Protein AF-A0A6P0IVV3-F1 (afdb_monomer)

Mean predicted aligned error: 2.61 Å

Structure (mmCIF, N/CA/C/O backbone):
data_AF-A0A6P0IVV3-F1
#
_entry.id   AF-A0A6P0IVV3-F1
#
loop_
_atom_site.group_PDB
_atom_site.id
_atom_site.type_symbol
_atom_site.label_atom_id
_atom_site.label_alt_id
_atom_site.label_comp_id
_atom_site.label_asym_id
_atom_site.label_entity_id
_atom_site.label_seq_id
_atom_site.pdbx_PDB_ins_code
_atom_site.Cartn_x
_atom_site.Cartn_y
_atom_site.Cartn_z
_atom_site.occupancy
_atom_site.B_iso_or_equiv
_atom_site.auth_seq_id
_atom_site.auth_comp_id
_atom_site.auth_asym_id
_atom_site.auth_atom_id
_atom_site.pdbx_PDB_model_num
ATOM 1 N N . PRO A 1 1 ? -0.329 11.384 -2.219 1.00 72.56 1 PRO A N 1
ATOM 2 C CA . PRO A 1 1 ? -0.951 10.103 -1.801 1.00 72.56 1 PRO A CA 1
ATOM 3 C C . PRO A 1 1 ? 0.144 9.179 -1.245 1.00 72.56 1 PRO A C 1
ATOM 5 O O . PRO A 1 1 ? 1.308 9.432 -1.552 1.00 72.56 1 PRO A O 1
ATOM 8 N N . PRO A 1 2 ? -0.187 8.158 -0.442 1.00 84.00 2 PRO A N 1
ATOM 9 C CA . PRO A 1 2 ? -1.519 7.770 0.019 1.00 84.00 2 PRO A CA 1
ATOM 10 C C . PRO A 1 2 ? -2.051 8.729 1.092 1.00 84.00 2 PRO A C 1
ATOM 12 O O . PRO A 1 2 ? -1.292 9.360 1.824 1.00 84.00 2 PRO A O 1
ATOM 15 N N . GLY A 1 3 ? -3.372 8.890 1.146 1.00 93.69 3 GLY A N 1
ATOM 16 C CA . GLY A 1 3 ? -4.053 9.816 2.056 1.00 93.69 3 GLY A CA 1
ATOM 17 C C . GLY A 1 3 ? -4.152 9.309 3.498 1.00 93.69 3 GLY A C 1
ATOM 18 O O . GLY A 1 3 ? -5.245 9.315 4.048 1.00 93.69 3 GLY A O 1
ATOM 19 N N . PHE A 1 4 ? -3.055 8.856 4.118 1.00 97.38 4 PHE A N 1
ATOM 20 C CA . PHE A 1 4 ? -3.088 8.224 5.449 1.00 97.38 4 PHE A CA 1
ATOM 21 C C . PHE A 1 4 ? -3.717 9.096 6.543 1.00 97.38 4 PHE A C 1
ATOM 23 O O . PHE A 1 4 ? -4.460 8.580 7.369 1.00 97.38 4 PHE A O 1
ATOM 30 N N . GLY A 1 5 ? -3.494 10.415 6.521 1.00 97.19 5 GLY A N 1
ATOM 31 C CA . GLY A 1 5 ? -4.147 11.324 7.470 1.00 97.19 5 GLY A CA 1
ATOM 32 C C . GLY A 1 5 ? -5.675 11.320 7.340 1.00 97.19 5 GLY A C 1
ATOM 33 O O . GLY A 1 5 ? -6.377 11.251 8.345 1.00 97.19 5 GLY A O 1
ATOM 34 N N . LEU A 1 6 ? -6.185 11.312 6.103 1.00 97.38 6 LEU A N 1
ATOM 35 C CA . LEU A 1 6 ? -7.618 11.182 5.836 1.00 97.38 6 LEU A CA 1
ATOM 36 C C . LEU A 1 6 ? -8.127 9.794 6.242 1.00 97.38 6 LEU A C 1
ATOM 38 O O . LEU A 1 6 ? -9.175 9.697 6.866 1.00 97.38 6 LEU A O 1
ATOM 42 N N . LEU A 1 7 ? -7.375 8.730 5.945 1.00 98.25 7 LEU A N 1
ATOM 43 C CA . LEU A 1 7 ? -7.725 7.369 6.357 1.00 98.25 7 LEU A CA 1
ATOM 44 C C . LEU A 1 7 ? -7.926 7.280 7.875 1.00 98.25 7 LEU A C 1
ATOM 46 O O . LEU A 1 7 ? -8.975 6.819 8.311 1.00 98.25 7 LEU A O 1
ATOM 50 N N . SER A 1 8 ? -6.970 7.766 8.673 1.00 97.81 8 SER A N 1
ATOM 51 C CA . SER A 1 8 ? -7.095 7.773 10.135 1.00 97.81 8 SER A CA 1
ATOM 52 C C . SER A 1 8 ? -8.311 8.562 10.609 1.00 97.81 8 SER A C 1
ATOM 54 O O . SER A 1 8 ? -8.998 8.137 11.531 1.00 97.81 8 SER A O 1
ATOM 56 N N . GLN A 1 9 ? -8.607 9.705 9.983 1.00 98.25 9 GLN A N 1
ATOM 57 C CA . GLN A 1 9 ? -9.808 10.472 10.310 1.00 98.25 9 GLN A CA 1
ATOM 58 C C . GLN A 1 9 ? -11.077 9.668 10.020 1.00 98.25 9 GLN A C 1
ATOM 60 O O . GLN A 1 9 ? -11.935 9.585 10.890 1.00 98.25 9 GLN A O 1
ATOM 65 N N . LEU A 1 10 ? -11.187 9.046 8.846 1.00 98.12 10 LEU A N 1
ATOM 66 C CA . LEU A 1 10 ? -12.368 8.273 8.459 1.00 98.12 10 LEU A CA 1
ATOM 67 C C . LEU A 1 10 ? -12.574 7.056 9.365 1.00 98.12 10 LEU A C 1
ATOM 69 O O . LEU A 1 10 ? -13.662 6.892 9.905 1.00 98.12 10 LEU A O 1
ATOM 73 N N . VAL A 1 11 ? -11.523 6.267 9.602 1.00 97.81 11 VAL A N 1
ATOM 74 C CA . VAL A 1 11 ? -11.572 5.085 10.481 1.00 97.81 11 VAL A CA 1
ATOM 75 C C . VAL A 1 11 ? -12.005 5.454 11.903 1.00 97.81 11 VAL A C 1
ATOM 77 O O . VAL A 1 11 ? -12.737 4.701 12.532 1.00 97.81 11 VAL A O 1
ATOM 80 N N . ASN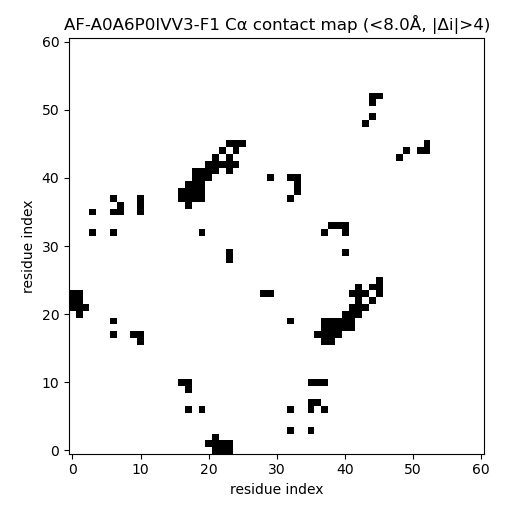 A 1 12 ? -11.597 6.622 12.406 1.00 97.69 12 ASN A N 1
ATOM 81 C CA . ASN A 1 12 ? -11.950 7.065 13.757 1.00 97.69 12 ASN A CA 1
ATOM 82 C C . ASN A 1 12 ? -13.368 7.651 13.884 1.00 97.69 12 ASN A C 1
ATOM 84 O O . ASN A 1 12 ? -13.835 7.822 15.008 1.00 97.69 12 ASN A O 1
ATOM 88 N N . HIS A 1 13 ? -14.028 8.021 12.780 1.00 98.25 13 HIS A N 1
ATOM 89 C CA . HIS A 1 13 ? -15.323 8.722 12.810 1.00 98.25 13 HIS A CA 1
ATOM 90 C C . HIS A 1 13 ? -16.464 7.955 12.134 1.00 98.25 13 HIS A C 1
ATOM 92 O O . HIS A 1 13 ? -17.615 8.376 12.241 1.00 98.25 13 HIS A O 1
ATOM 98 N N . LEU A 1 14 ? -16.166 6.879 11.407 1.00 97.75 14 LEU A N 1
ATOM 99 C CA . LEU A 1 14 ? -17.149 6.095 10.672 1.00 97.75 14 LEU A CA 1
ATOM 1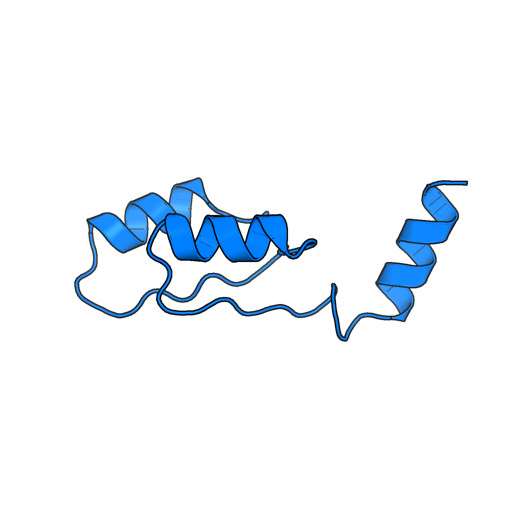00 C C . LEU A 1 14 ? -17.212 4.672 11.220 1.00 97.75 14 LEU A C 1
ATOM 102 O O . LEU A 1 14 ? -16.199 3.988 11.302 1.00 97.75 14 LEU A O 1
ATOM 106 N N . ASP A 1 15 ? -18.426 4.193 11.474 1.00 96.75 15 ASP A N 1
ATOM 107 C CA . ASP A 1 15 ? -18.674 2.811 11.907 1.00 96.75 15 ASP A CA 1
ATOM 108 C C . ASP A 1 15 ? -18.788 1.817 10.731 1.00 96.75 15 ASP A C 1
ATOM 110 O O . ASP A 1 15 ? -19.134 0.650 10.915 1.00 96.75 15 ASP A O 1
ATOM 114 N N . ILE A 1 16 ? -18.534 2.271 9.498 1.00 98.12 16 ILE A N 1
ATOM 115 C CA . ILE A 1 16 ? -18.604 1.454 8.279 1.00 98.12 16 ILE A CA 1
ATOM 116 C C . ILE A 1 16 ? -17.203 1.108 7.748 1.00 98.12 16 ILE A C 1
ATOM 118 O O . ILE A 1 16 ? -16.261 1.880 7.946 1.00 98.12 16 ILE A O 1
ATOM 122 N N . PRO A 1 17 ? -17.042 -0.019 7.023 1.00 98.38 17 PRO A N 1
ATOM 123 C CA . PRO A 1 17 ? -15.756 -0.405 6.451 1.00 98.38 17 PRO A CA 1
ATOM 124 C C . PRO A 1 17 ? -15.148 0.691 5.571 1.00 98.38 17 PRO A C 1
ATOM 126 O O . PRO A 1 17 ? -15.744 1.115 4.582 1.00 98.38 17 PRO A O 1
ATOM 129 N N . THR A 1 18 ? -13.929 1.114 5.904 1.00 98.19 18 THR A N 1
ATOM 130 C CA . THR A 1 18 ? -13.172 2.090 5.111 1.00 98.19 18 THR A CA 1
ATOM 131 C C . THR A 1 18 ? -12.141 1.372 4.246 1.00 98.19 18 THR A C 1
ATOM 133 O O . THR A 1 18 ? -11.340 0.589 4.754 1.00 98.19 18 THR A O 1
ATOM 136 N N . ILE A 1 19 ? -12.135 1.638 2.939 1.00 98.38 19 ILE A N 1
ATOM 137 C CA . ILE A 1 19 ? -11.169 1.069 1.989 1.00 98.38 19 ILE A CA 1
ATOM 138 C C . ILE A 1 19 ? -10.111 2.127 1.661 1.00 98.38 19 ILE A C 1
ATO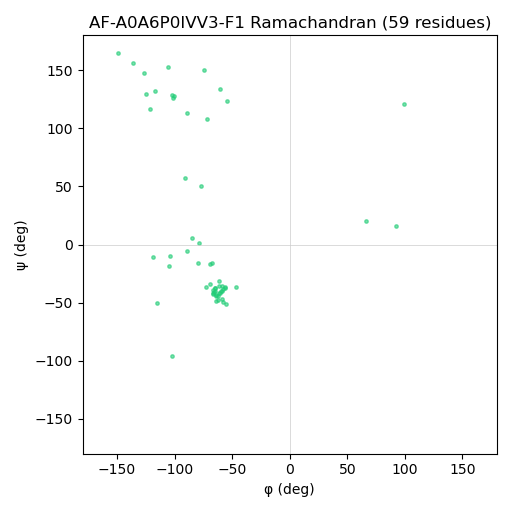M 140 O O . ILE A 1 19 ? -10.448 3.249 1.288 1.00 98.38 19 ILE A O 1
ATOM 144 N N . CYS A 1 20 ? -8.829 1.779 1.790 1.00 98.31 20 CYS A N 1
ATOM 145 C CA . CYS A 1 20 ? -7.732 2.664 1.407 1.00 98.31 20 CYS A CA 1
ATOM 146 C C . CYS A 1 20 ? -7.358 2.442 -0.064 1.00 98.31 20 CYS A C 1
ATOM 148 O O . CYS A 1 20 ? -6.835 1.390 -0.429 1.00 98.31 20 CYS A O 1
ATOM 150 N N . GLU A 1 21 ? -7.601 3.443 -0.905 1.00 98.31 21 GLU A N 1
ATOM 151 C CA . GLU A 1 21 ? -7.271 3.420 -2.330 1.00 98.31 21 GLU A CA 1
ATOM 152 C C . GLU A 1 21 ? -6.438 4.648 -2.723 1.00 98.31 21 GLU A C 1
ATOM 154 O O . GLU A 1 21 ? -6.607 5.743 -2.182 1.00 98.31 21 GLU A O 1
ATOM 159 N N . GLY A 1 22 ? -5.549 4.462 -3.704 1.00 97.19 22 GLY A N 1
ATOM 160 C CA . GLY A 1 22 ? -4.828 5.547 -4.369 1.00 97.19 22 GLY A CA 1
ATOM 161 C C . GLY A 1 22 ? -3.404 5.770 -3.848 1.00 97.19 22 GLY A C 1
ATOM 162 O O . GLY A 1 22 ? -3.167 6.085 -2.683 1.00 97.19 22 GLY A O 1
ATOM 163 N N . GLY A 1 23 ? -2.427 5.656 -4.755 1.00 96.06 23 GLY A N 1
ATOM 164 C CA . GLY A 1 23 ? -1.003 5.924 -4.498 1.00 96.06 23 GLY A CA 1
ATOM 165 C C . GLY A 1 23 ? -0.308 4.969 -3.522 1.00 96.06 23 GLY A C 1
ATOM 166 O O . GLY A 1 23 ? 0.746 5.307 -2.990 1.00 96.06 23 GLY A O 1
ATOM 167 N N . ILE A 1 24 ? -0.865 3.777 -3.297 1.00 98.12 24 ILE A N 1
ATOM 168 C CA . ILE A 1 24 ? -0.156 2.677 -2.638 1.00 98.12 24 ILE A CA 1
ATOM 169 C C . ILE A 1 24 ? 0.889 2.133 -3.617 1.00 98.12 24 ILE A C 1
ATOM 171 O O . ILE A 1 24 ? 0.538 1.508 -4.615 1.00 98.12 24 ILE A O 1
ATOM 175 N N . ALA A 1 25 ? 2.164 2.411 -3.343 1.00 96.88 25 ALA A N 1
ATOM 176 C CA . ALA A 1 25 ? 3.278 2.069 -4.231 1.00 96.88 25 ALA A CA 1
ATOM 177 C C . ALA A 1 25 ? 4.108 0.871 -3.746 1.00 96.88 25 ALA A C 1
ATOM 179 O O . ALA A 1 25 ? 4.839 0.275 -4.528 1.00 96.88 25 ALA A O 1
ATOM 180 N N . THR A 1 26 ? 4.013 0.509 -2.462 1.00 97.19 26 THR A N 1
ATOM 181 C CA . THR A 1 26 ? 4.817 -0.571 -1.873 1.00 97.19 26 THR A CA 1
ATOM 182 C C . THR A 1 26 ? 3.982 -1.477 -0.968 1.00 97.19 26 THR A C 1
ATOM 184 O O . THR A 1 26 ? 2.991 -1.019 -0.384 1.00 97.19 26 THR A O 1
ATOM 187 N N . PRO A 1 27 ? 4.408 -2.738 -0.755 1.00 98.25 27 PRO A N 1
ATOM 188 C CA . PRO A 1 27 ? 3.784 -3.619 0.232 1.00 98.25 27 PRO A CA 1
ATOM 189 C C . PRO A 1 27 ? 3.762 -3.018 1.643 1.00 98.25 27 PRO A C 1
ATOM 191 O O . PRO A 1 27 ? 2.771 -3.165 2.354 1.00 98.25 27 PRO A O 1
ATOM 194 N N . LYS A 1 28 ? 4.811 -2.279 2.043 1.00 98.50 28 LYS A N 1
ATOM 195 C CA . LYS A 1 28 ? 4.856 -1.631 3.362 1.00 98.50 28 LYS A CA 1
ATOM 196 C C . LYS A 1 28 ? 3.787 -0.547 3.504 1.00 98.50 28 LYS A C 1
ATOM 198 O O . LYS A 1 28 ? 3.178 -0.447 4.559 1.00 98.50 28 LYS A O 1
ATOM 203 N N . MET A 1 29 ? 3.502 0.213 2.445 1.00 98.25 29 MET A N 1
ATOM 204 C CA . MET A 1 29 ? 2.411 1.197 2.459 1.00 98.25 29 MET A CA 1
ATOM 205 C C . MET A 1 29 ? 1.038 0.530 2.570 1.00 98.25 29 MET A C 1
ATOM 207 O O . MET A 1 29 ? 0.184 1.033 3.296 1.00 98.25 29 MET A O 1
ATOM 211 N N . ALA A 1 30 ? 0.832 -0.606 1.895 1.00 98.50 30 ALA A N 1
ATOM 212 C CA . ALA A 1 30 ? -0.392 -1.389 2.045 1.00 98.50 30 ALA A CA 1
ATOM 213 C C . ALA A 1 30 ? -0.547 -1.908 3.485 1.00 98.50 30 ALA A C 1
ATOM 215 O O . ALA A 1 30 ? -1.614 -1.771 4.075 1.00 98.50 30 ALA A O 1
ATOM 216 N N . GLN A 1 31 ? 0.534 -2.424 4.081 1.00 98.69 31 GLN A N 1
ATOM 217 C CA . GLN A 1 31 ? 0.549 -2.831 5.487 1.00 98.69 31 GLN A CA 1
ATOM 218 C C . GLN A 1 31 ? 0.204 -1.659 6.415 1.00 98.69 31 GLN A C 1
ATOM 220 O O . GLN A 1 31 ? -0.657 -1.811 7.272 1.00 98.69 31 GLN A O 1
ATOM 225 N N . THR A 1 32 ? 0.806 -0.484 6.215 1.00 98.44 32 THR A N 1
ATOM 226 C CA . THR A 1 32 ? 0.497 0.709 7.015 1.00 98.44 32 THR A CA 1
ATOM 227 C C . THR A 1 32 ? -0.974 1.109 6.909 1.00 98.44 32 THR A C 1
ATOM 229 O O . THR A 1 32 ? -1.574 1.451 7.918 1.00 98.44 32 THR A O 1
ATOM 232 N N . ALA A 1 33 ? -1.597 1.026 5.730 1.00 98.50 33 ALA A N 1
ATOM 233 C CA . ALA A 1 33 ? -3.031 1.294 5.601 1.00 98.50 33 ALA A CA 1
ATOM 234 C C . ALA A 1 33 ? -3.888 0.326 6.440 1.00 98.50 33 ALA A C 1
ATOM 236 O O . ALA A 1 33 ? -4.832 0.760 7.098 1.00 98.50 33 ALA A O 1
ATOM 237 N N . LEU A 1 34 ? -3.542 -0.966 6.447 1.00 98.62 34 LEU A N 1
ATOM 238 C CA . LEU A 1 34 ? -4.221 -1.973 7.270 1.00 98.62 34 LEU A CA 1
ATOM 239 C C . LEU A 1 34 ? 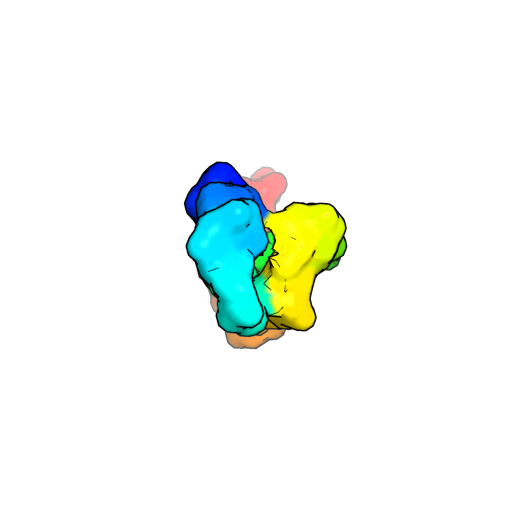-3.992 -1.726 8.770 1.00 98.62 34 LEU A C 1
ATOM 241 O O . LEU A 1 34 ? -4.935 -1.786 9.550 1.00 98.62 34 LEU A O 1
ATOM 245 N N . GLU A 1 35 ? -2.764 -1.386 9.172 1.00 98.56 35 GLU A N 1
ATOM 246 C CA . GLU A 1 35 ? -2.414 -1.025 10.557 1.00 98.56 35 GLU A CA 1
ATOM 247 C 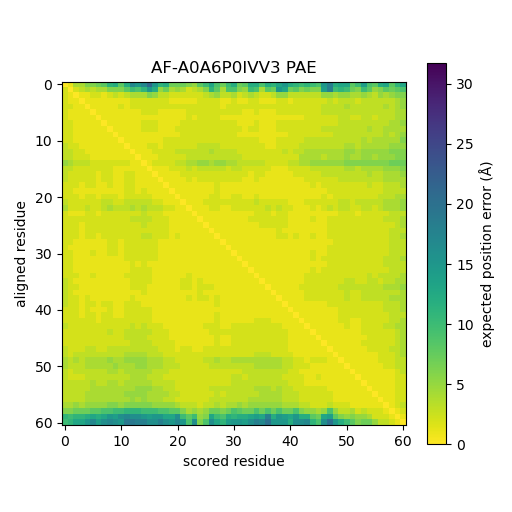C . GLU A 1 35 ? -3.169 0.229 11.038 1.00 98.56 35 GLU A C 1
ATOM 249 O O . GLU A 1 35 ? -3.510 0.329 12.214 1.00 98.56 35 GLU A O 1
ATOM 254 N N . LEU A 1 36 ? -3.476 1.164 10.132 1.00 98.25 36 LEU A N 1
ATOM 255 C CA . LEU A 1 36 ? -4.292 2.354 10.401 1.00 98.25 36 LEU A CA 1
ATOM 256 C C . LEU A 1 36 ? -5.805 2.073 10.440 1.00 98.25 36 LEU A C 1
ATOM 258 O O . LEU A 1 36 ? -6.584 3.004 10.636 1.00 98.25 36 LEU A O 1
ATOM 262 N N . GLY A 1 37 ? -6.223 0.817 10.261 1.00 98.19 37 GLY A N 1
ATOM 263 C CA . GLY A 1 37 ? -7.611 0.374 10.391 1.00 98.19 37 GLY A CA 1
ATOM 264 C C . GLY A 1 37 ? -8.424 0.388 9.097 1.00 98.19 37 GLY A C 1
ATOM 265 O O . GLY A 1 37 ? -9.650 0.292 9.148 1.00 98.19 37 GLY A O 1
ATOM 266 N N . ALA A 1 38 ? -7.781 0.474 7.926 1.00 98.44 38 ALA A N 1
ATOM 267 C CA . ALA A 1 38 ? -8.479 0.186 6.676 1.00 98.44 38 ALA A CA 1
ATOM 268 C C . ALA A 1 38 ? -9.000 -1.262 6.684 1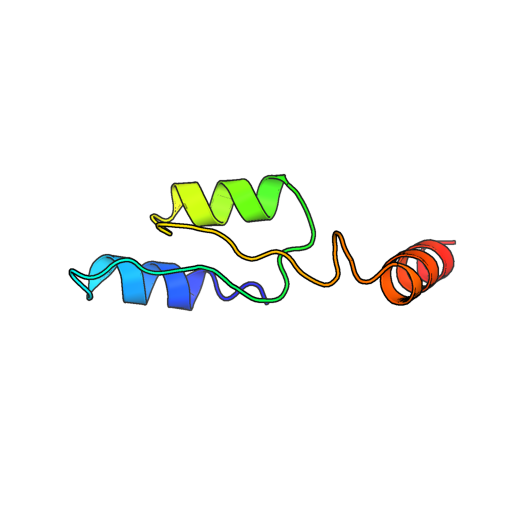.00 98.44 38 ALA A C 1
ATOM 270 O O . ALA A 1 38 ? -8.257 -2.197 6.978 1.00 98.44 38 ALA A O 1
ATOM 271 N N . TYR A 1 39 ? -10.257 -1.456 6.289 1.00 98.69 39 TYR A N 1
ATOM 272 C CA . TYR A 1 39 ? -10.844 -2.782 6.095 1.00 98.69 39 TYR A CA 1
ATOM 273 C C . TYR A 1 39 ? -10.162 -3.537 4.946 1.00 98.69 39 TYR A C 1
ATOM 275 O O . TYR A 1 39 ? -9.923 -4.739 5.025 1.00 98.69 39 TYR A O 1
ATOM 283 N N . ALA A 1 40 ? -9.845 -2.822 3.867 1.00 98.62 40 ALA A N 1
ATOM 284 C CA . ALA A 1 40 ? -9.135 -3.353 2.712 1.00 98.62 40 ALA A CA 1
ATOM 285 C C . ALA A 1 40 ? -8.292 -2.261 2.044 1.00 98.62 40 ALA A C 1
ATOM 287 O O . ALA A 1 40 ? -8.494 -1.066 2.275 1.00 98.62 40 ALA A O 1
ATOM 288 N N . VAL A 1 41 ? -7.364 -2.682 1.185 1.00 98.69 41 VAL A N 1
ATOM 289 C CA . VAL A 1 41 ? -6.495 -1.794 0.408 1.00 98.69 41 VAL A CA 1
ATOM 290 C C . VAL A 1 41 ? -6.629 -2.127 -1.071 1.00 98.69 41 VAL A C 1
ATOM 292 O O . VAL A 1 41 ? -6.497 -3.287 -1.457 1.00 98.69 41 VAL A O 1
ATOM 295 N N . VAL A 1 42 ? -6.860 -1.111 -1.901 1.00 98.62 42 VAL A N 1
ATOM 296 C CA . VAL A 1 42 ? -6.903 -1.242 -3.362 1.00 98.62 42 VAL A CA 1
ATOM 297 C C . VAL A 1 42 ? -5.587 -0.742 -3.944 1.00 98.62 42 VAL A C 1
ATOM 299 O O . VAL A 1 42 ? -5.156 0.387 -3.694 1.00 98.62 42 VAL A O 1
ATOM 302 N N . VAL A 1 43 ? -4.944 -1.593 -4.744 1.00 98.50 43 VAL A N 1
ATOM 303 C CA . VAL A 1 43 ? -3.660 -1.304 -5.386 1.00 98.50 43 VAL A CA 1
ATOM 304 C C . VAL A 1 43 ? -3.819 -1.418 -6.899 1.00 98.50 43 VAL A C 1
ATOM 306 O O . VAL A 1 43 ? -4.115 -2.490 -7.417 1.00 98.50 43 VAL A O 1
ATOM 309 N N . GLY A 1 44 ? -3.624 -0.297 -7.597 1.00 98.00 44 GLY A N 1
ATOM 310 C CA . GLY A 1 44 ? -3.694 -0.212 -9.058 1.00 98.00 44 GLY A CA 1
ATOM 311 C C . GLY A 1 44 ? -2.305 -0.178 -9.688 1.00 98.00 44 GLY A C 1
ATOM 312 O O . GLY A 1 44 ? -1.671 -1.213 -9.872 1.00 98.00 44 GLY A O 1
ATOM 313 N N . THR A 1 45 ? -1.812 1.030 -9.980 1.00 97.69 45 THR A N 1
ATOM 314 C CA . THR A 1 45 ? -0.574 1.293 -10.739 1.00 97.69 45 THR A CA 1
ATOM 315 C C . THR A 1 45 ? 0.639 0.461 -10.317 1.00 97.69 45 THR A C 1
ATOM 317 O O . THR A 1 45 ? 1.410 0.061 -11.182 1.00 97.69 45 THR A O 1
ATOM 320 N N . ALA A 1 46 ? 0.808 0.170 -9.024 1.00 97.31 46 ALA A N 1
ATOM 321 C CA . ALA A 1 46 ? 1.933 -0.624 -8.524 1.00 97.31 46 ALA A CA 1
ATOM 322 C C . ALA A 1 46 ? 1.890 -2.116 -8.918 1.00 97.31 46 ALA A C 1
ATOM 324 O O . ALA A 1 46 ? 2.909 -2.789 -8.821 1.00 97.31 46 ALA A O 1
ATOM 325 N N . ILE A 1 47 ? 0.738 -2.635 -9.360 1.00 98.06 47 ILE A N 1
ATOM 326 C CA . ILE A 1 47 ? 0.559 -4.034 -9.785 1.00 98.06 47 ILE A CA 1
ATOM 327 C C . ILE A 1 47 ? 0.213 -4.105 -11.274 1.00 98.06 47 ILE A C 1
ATOM 329 O O . ILE A 1 47 ? 0.843 -4.850 -12.019 1.00 98.06 47 ILE A O 1
ATOM 333 N N . THR A 1 48 ? -0.782 -3.336 -11.722 1.00 98.12 48 THR A N 1
ATOM 334 C CA . THR A 1 48 ? -1.327 -3.437 -13.088 1.00 98.12 48 THR A CA 1
ATOM 335 C C . THR A 1 48 ? -0.876 -2.314 -14.025 1.00 98.12 48 THR A C 1
ATOM 337 O O . THR A 1 48 ? -1.079 -2.413 -15.231 1.00 98.12 48 THR A O 1
ATOM 340 N N . GLY A 1 49 ? -0.225 -1.264 -13.510 1.00 97.06 49 GLY A N 1
ATOM 341 C CA . GLY A 1 49 ? 0.278 -0.128 -14.296 1.00 97.06 49 GLY A CA 1
ATOM 342 C C . GLY A 1 49 ? 1.710 -0.327 -14.786 1.00 97.06 49 GLY A C 1
ATOM 343 O O . GLY A 1 49 ? 2.587 0.467 -14.447 1.00 97.06 49 GLY A O 1
ATOM 344 N N . ILE A 1 50 ? 1.962 -1.403 -15.538 1.00 96.88 50 ILE A N 1
ATOM 345 C CA . ILE A 1 50 ? 3.319 -1.832 -15.916 1.00 96.88 50 ILE A CA 1
ATOM 346 C C . ILE A 1 50 ? 4.111 -0.757 -16.673 1.00 96.88 50 ILE A C 1
ATOM 348 O O . ILE A 1 50 ? 5.299 -0.577 -16.420 1.00 96.88 50 ILE A O 1
ATOM 352 N N . ASP A 1 51 ? 3.466 0.004 -17.554 1.00 97.62 51 ASP A N 1
ATOM 353 C CA . ASP A 1 51 ? 4.104 1.076 -18.317 1.00 97.62 51 ASP A CA 1
ATOM 354 C C . ASP A 1 51 ? 4.590 2.213 -17.405 1.00 97.62 51 ASP A C 1
ATOM 356 O O . ASP A 1 51 ? 5.672 2.760 -17.614 1.00 97.62 51 ASP A O 1
ATOM 360 N N . LEU A 1 52 ? 3.827 2.532 -16.358 1.00 96.75 52 LEU A N 1
ATOM 361 C CA . LEU A 1 52 ? 4.206 3.513 -15.344 1.00 96.75 52 LEU A CA 1
ATOM 362 C C . LEU A 1 52 ? 5.310 2.983 -14.420 1.00 96.75 52 LEU A C 1
ATOM 364 O O . LEU A 1 52 ? 6.206 3.745 -14.069 1.00 96.75 52 LEU A O 1
ATOM 368 N N . GLN A 1 53 ? 5.296 1.691 -14.071 1.00 96.56 53 GLN A N 1
ATOM 369 C CA . GLN A 1 53 ? 6.381 1.080 -13.290 1.00 96.56 53 GLN A CA 1
ATOM 370 C C . GLN A 1 53 ? 7.709 1.093 -14.053 1.00 96.56 53 GLN A C 1
ATOM 372 O O . GLN A 1 53 ? 8.741 1.450 -13.489 1.00 96.56 53 GLN A O 1
ATOM 377 N N . VAL A 1 54 ? 7.686 0.762 -15.348 1.00 97.25 54 VAL A N 1
ATOM 378 C CA . VAL A 1 54 ? 8.889 0.802 -16.192 1.00 97.25 54 VAL A CA 1
ATOM 379 C C . VAL A 1 54 ? 9.421 2.231 -16.314 1.00 97.25 54 VAL A C 1
ATOM 381 O O . VAL A 1 54 ? 10.621 2.437 -16.158 1.00 97.25 54 VAL A O 1
ATOM 384 N N . LYS A 1 55 ? 8.551 3.229 -16.531 1.00 97.12 55 LYS A N 1
ATOM 385 C CA . LYS A 1 55 ? 8.960 4.646 -16.565 1.00 97.12 55 LYS A CA 1
ATOM 386 C C . LYS A 1 55 ? 9.632 5.076 -15.260 1.00 97.12 55 LYS A C 1
ATOM 388 O O . LYS A 1 55 ? 10.737 5.601 -15.306 1.00 97.12 55 LYS A O 1
ATOM 393 N N . ALA A 1 56 ? 9.019 4.777 -14.113 1.00 94.06 56 ALA A N 1
ATOM 394 C CA . ALA A 1 56 ? 9.580 5.115 -12.806 1.00 94.06 56 ALA A CA 1
ATOM 395 C C . ALA A 1 56 ? 10.938 4.434 -12.547 1.00 94.06 56 ALA A C 1
ATOM 397 O O . ALA A 1 56 ? 11.822 5.038 -11.951 1.00 94.06 56 ALA A O 1
ATOM 398 N N . PHE A 1 57 ? 11.131 3.194 -13.013 1.00 95.44 57 PHE A N 1
ATOM 399 C CA . PHE A 1 57 ? 12.424 2.509 -12.915 1.00 95.44 57 PHE A CA 1
ATOM 400 C C . PHE A 1 57 ? 13.509 3.187 -13.763 1.00 95.44 57 PHE A C 1
ATOM 402 O O . PHE A 1 57 ? 14.643 3.311 -13.314 1.00 95.44 57 PHE A O 1
ATOM 409 N N . LEU A 1 58 ? 13.168 3.638 -14.975 1.00 96.94 58 LEU A N 1
ATOM 410 C CA . LEU A 1 58 ? 14.107 4.338 -15.857 1.00 96.94 58 LEU A CA 1
ATOM 411 C C . LEU A 1 58 ? 14.485 5.730 -15.336 1.00 96.94 58 LEU A C 1
ATOM 413 O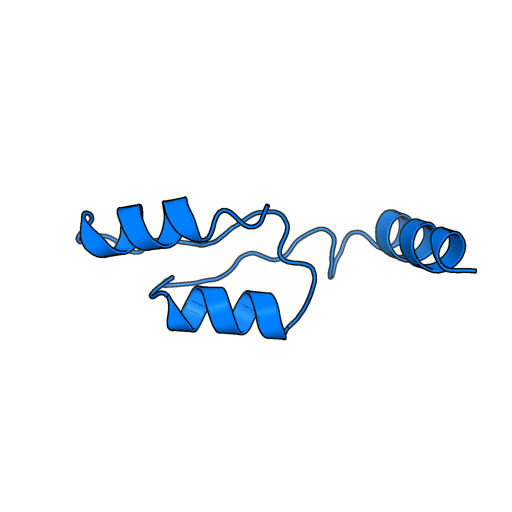 O . LEU A 1 58 ? 15.619 6.142 -15.528 1.00 96.94 58 LEU A O 1
ATOM 417 N N . GLU A 1 59 ? 13.570 6.439 -14.671 1.00 94.31 59 GLU A N 1
ATOM 418 C CA . GLU A 1 59 ? 13.846 7.741 -14.037 1.00 94.31 59 GLU A CA 1
ATOM 419 C C . GLU A 1 59 ? 14.807 7.649 -12.836 1.00 94.31 59 GLU A C 1
ATOM 421 O O . GLU A 1 59 ? 15.339 8.666 -12.396 1.00 94.31 59 GLU A O 1
ATOM 426 N N . LE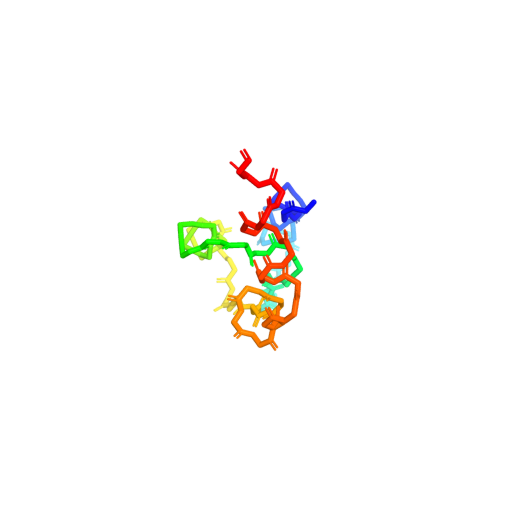U A 1 60 ? 15.017 6.446 -12.291 1.00 80.81 60 LEU A N 1
ATOM 427 C CA . LEU A 1 60 ? 15.941 6.181 -11.182 1.00 80.81 60 LEU A CA 1
ATOM 428 C C . LEU A 1 60 ? 17.374 5.850 -11.640 1.00 80.81 60 LEU A C 1
ATOM 430 O O . LEU A 1 60 ? 18.243 5.676 -10.782 1.00 80.81 60 LEU A O 1
ATOM 434 N N . LEU A 1 61 ? 17.610 5.728 -12.952 1.00 66.38 61 LEU A N 1
ATOM 435 C CA . LEU A 1 61 ? 18.929 5.530 -13.569 1.00 66.38 61 LEU A CA 1
ATOM 436 C C . LEU A 1 61 ? 19.569 6.873 -13.939 1.00 66.38 61 LEU A C 1
ATOM 438 O O . LEU A 1 61 ? 20.803 6.978 -13.760 1.00 66.38 61 LEU A O 1
#

Secondary structure (DSSP, 8-state):
---HHHHHHHHHH-SSPPEEES---SHHHHHHHHHTT-SEEE--HHHH-HHHHHHHHHTT-

Nearest PDB structures (foldseek):
  4utt-assembly2_B  TM=9.788E-01  e=1.317E-04  Clostridium perfringens str. 13
  4utt-assembly2_C-2  TM=9.791E-01  e=1.620E-04  Clostridium perfringens str. 13
  4utu-assembly1_B  TM=9.750E-01  e=2.816E-04  Clostridium perfringens str. 13
  3tdn-assembly1_A  TM=7.732E-01  e=3.807E-02  synthetic construct
  4j9j-assembly1_A  TM=8.517E-01  e=8.141E-02  Thermot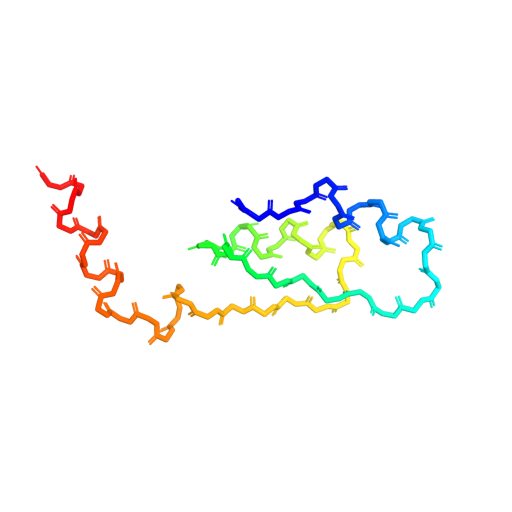oga maritima MSB8

pLDDT: mean 96.21, std 5.76, range [66.38, 98.69]

Solvent-accessible surface area (backbone atoms only — not comparable to full-atom values): 3671 Å² total; per-residue (Å²): 113,53,58,58,72,58,47,44,51,47,49,75,75,43,100,61,88,41,71,47,65,53,64,43,73,46,74,67,52,50,48,51,42,46,76,53,56,32,71,43,73,51,69,51,55,67,75,75,28,58,72,59,50,52,50,58,55,60,76,74,108

Sequence (61 aa):
PPGFGLLSQLVNHLDIPTICEGGIATPKMAQTALELGAYAVVVGTAITGIDLQVKAFLELL

Foldseek 3Di:
DQPLVVLLVCQVPDPDAAEGEDDPQDPVSQVVSVVSPHPYYDDDCNPPVVVVVVVVVVVVD

Radius of gyration: 13.3 Å; Cα contacts (8 Å, |Δi|>4): 69; chains: 1; bounding box: 38×15×32 Å